Protein AF-A0A3G6YKN7-F1 (afdb_monomer_lite)

Structure (mmCIF, N/CA/C/O backbone):
data_AF-A0A3G6YKN7-F1
#
_entry.id   AF-A0A3G6YKN7-F1
#
loop_
_atom_site.group_PDB
_atom_site.id
_atom_site.type_symbol
_atom_site.label_atom_id
_atom_site.label_alt_id
_atom_site.label_comp_id
_atom_site.label_asym_id
_atom_site.label_entity_id
_atom_site.label_seq_id
_atom_site.pdbx_PDB_ins_code
_atom_site.Cartn_x
_atom_site.Cartn_y
_atom_site.Cartn_z
_atom_site.occupancy
_atom_site.B_iso_or_equiv
_atom_site.auth_seq_id
_atom_site.auth_comp_id
_atom_site.auth_asym_id
_atom_site.auth_atom_id
_atom_site.pdbx_PDB_model_num
ATOM 1 N N . MET A 1 1 ? 57.214 62.523 -22.910 1.00 37.09 1 MET A N 1
ATOM 2 C CA . MET A 1 1 ? 57.135 61.164 -23.506 1.00 37.09 1 MET A CA 1
ATOM 3 C C . MET A 1 1 ? 56.814 60.197 -22.370 1.00 37.09 1 MET A C 1
ATOM 5 O O . MET A 1 1 ? 57.593 60.175 -21.440 1.00 37.09 1 MET A O 1
ATOM 9 N N . ASN A 1 2 ? 55.712 59.448 -22.272 1.00 35.56 2 ASN A N 1
ATOM 10 C CA . ASN A 1 2 ? 54.700 58.996 -23.230 1.00 35.56 2 ASN A CA 1
ATOM 11 C C . ASN A 1 2 ? 53.389 58.668 -22.431 1.00 35.56 2 ASN A C 1
ATOM 13 O O . ASN A 1 2 ? 53.466 57.927 -21.451 1.00 35.56 2 ASN A O 1
ATOM 17 N N . PRO A 1 3 ? 52.203 59.220 -22.763 1.00 41.94 3 PRO A N 1
ATOM 18 C CA . PRO A 1 3 ? 51.056 59.338 -21.838 1.00 41.94 3 PRO A CA 1
ATOM 19 C C . PRO A 1 3 ? 49.993 58.215 -21.930 1.00 41.94 3 PRO A C 1
ATOM 21 O O . PRO A 1 3 ? 48.817 58.490 -22.159 1.00 41.94 3 PRO A O 1
ATOM 24 N N . LYS A 1 4 ? 50.353 56.935 -21.751 1.00 42.47 4 LYS A N 1
ATOM 25 C CA . LYS A 1 4 ? 49.377 55.816 -21.869 1.00 42.47 4 LYS A CA 1
ATOM 26 C C . LYS A 1 4 ? 49.264 54.868 -20.665 1.00 42.47 4 LYS A C 1
ATOM 28 O O . LYS A 1 4 ? 48.670 53.803 -20.795 1.00 42.47 4 LYS A O 1
ATOM 33 N N . GLN A 1 5 ? 49.755 55.255 -19.484 1.00 46.91 5 GLN A N 1
ATOM 34 C CA . GLN A 1 5 ? 49.652 54.429 -18.265 1.00 46.91 5 GLN A CA 1
ATOM 35 C C . GLN A 1 5 ? 48.693 54.938 -17.171 1.00 46.91 5 GLN A C 1
ATOM 37 O O . GLN A 1 5 ? 48.590 54.303 -16.127 1.00 46.91 5 GLN A O 1
ATOM 42 N N . ILE A 1 6 ? 47.900 55.992 -17.402 1.00 45.88 6 ILE A N 1
ATOM 43 C CA . ILE A 1 6 ? 46.974 56.532 -16.381 1.00 45.88 6 ILE A CA 1
ATOM 44 C C . ILE A 1 6 ? 45.515 56.501 -16.863 1.00 45.88 6 ILE A C 1
ATOM 46 O O . ILE A 1 6 ? 44.827 57.512 -16.923 1.00 45.88 6 ILE A O 1
ATOM 50 N N . LYS A 1 7 ? 45.030 55.312 -17.234 1.00 40.91 7 LYS A N 1
ATOM 51 C CA . LYS A 1 7 ? 43.586 54.984 -17.245 1.00 40.91 7 LYS A CA 1
ATOM 52 C C . LYS A 1 7 ? 43.334 53.622 -16.594 1.00 40.91 7 LYS A C 1
ATOM 54 O O . LYS A 1 7 ? 42.481 52.845 -17.005 1.00 40.91 7 LYS A O 1
ATOM 59 N N . LYS A 1 8 ? 44.134 53.322 -15.570 1.00 46.69 8 LYS A N 1
ATOM 60 C CA . LYS A 1 8 ? 43.853 52.280 -14.589 1.00 46.69 8 LYS A CA 1
ATOM 61 C C . LYS A 1 8 ? 43.003 52.968 -13.520 1.00 46.69 8 LYS A C 1
ATOM 63 O O . LYS A 1 8 ? 43.452 53.965 -12.969 1.00 46.69 8 LYS A O 1
ATOM 68 N N . LEU A 1 9 ? 41.805 52.441 -13.267 1.00 44.44 9 LEU A N 1
ATOM 69 C CA . LEU A 1 9 ? 40.838 52.902 -12.260 1.00 44.44 9 LEU A CA 1
ATOM 70 C C . LEU A 1 9 ? 39.892 54.040 -12.695 1.00 44.44 9 LEU A C 1
ATOM 72 O O . LEU A 1 9 ? 40.067 55.180 -12.291 1.00 44.44 9 LEU A O 1
ATOM 76 N N . THR A 1 10 ? 38.854 53.728 -13.479 1.00 39.00 10 THR A N 1
ATOM 77 C CA . THR A 1 10 ? 37.429 53.990 -13.148 1.00 39.00 10 THR A CA 1
ATOM 78 C C . THR A 1 10 ? 36.525 53.732 -14.364 1.00 39.00 10 THR A C 1
ATOM 80 O O . THR A 1 10 ? 36.812 54.202 -15.456 1.00 39.00 10 THR A O 1
ATOM 83 N N . GLN A 1 11 ? 35.404 53.029 -14.122 1.00 40.41 11 GLN A N 1
ATOM 84 C CA . GLN A 1 11 ? 34.284 52.727 -15.043 1.00 40.41 11 GLN A CA 1
ATOM 85 C C . GLN A 1 11 ? 34.602 51.611 -16.073 1.00 40.41 11 GLN A C 1
ATOM 87 O O . GLN A 1 11 ? 35.503 51.745 -16.879 1.00 40.41 11 GLN A O 1
ATOM 92 N N . LEU A 1 12 ? 33.957 50.441 -16.118 1.00 35.97 12 LEU A N 1
ATOM 93 C CA . LEU A 1 12 ? 32.620 50.043 -15.690 1.00 35.97 12 LEU A CA 1
ATOM 94 C C . LEU A 1 12 ? 32.638 48.721 -14.898 1.00 35.97 12 LEU A C 1
ATOM 96 O O . LEU A 1 12 ? 33.062 47.671 -15.379 1.00 35.97 12 LEU A O 1
ATOM 100 N N . LYS A 1 13 ? 32.016 48.768 -13.718 1.00 45.84 13 LYS A N 1
ATOM 101 C CA . LYS A 1 13 ? 31.112 47.714 -13.246 1.00 45.84 13 LYS A CA 1
ATOM 102 C C . LYS A 1 13 ? 30.125 47.389 -14.375 1.00 45.84 13 LYS A C 1
ATOM 104 O O . LYS A 1 13 ? 29.328 48.261 -14.687 1.00 45.84 13 LYS A O 1
ATOM 109 N N . GLN A 1 14 ? 30.191 46.187 -14.952 1.00 45.97 14 GLN A N 1
ATOM 110 C CA . GLN A 1 14 ? 29.084 45.398 -15.536 1.00 45.97 14 GLN A CA 1
ATOM 111 C C . GLN A 1 14 ? 29.637 44.361 -16.531 1.00 45.97 14 GLN A C 1
ATOM 113 O O . GLN A 1 14 ? 29.901 44.672 -17.685 1.00 45.97 14 GLN A O 1
ATOM 118 N N . LYS A 1 15 ? 29.809 43.126 -16.051 1.00 38.38 15 LYS A N 1
ATOM 119 C CA . LYS A 1 15 ? 29.783 41.835 -16.778 1.00 38.38 15 LYS A CA 1
ATOM 120 C C . LYS A 1 15 ? 30.061 40.773 -15.707 1.00 38.38 15 LYS A C 1
ATOM 122 O O . LYS A 1 15 ? 31.201 40.450 -15.415 1.00 38.38 15 LYS A O 1
ATOM 127 N N . LYS A 1 16 ? 29.103 40.495 -14.817 1.00 35.69 16 LYS A N 1
ATOM 128 C CA . LYS A 1 16 ? 28.034 39.502 -15.010 1.00 35.69 16 LYS A CA 1
ATOM 129 C C . LYS A 1 16 ? 28.532 38.242 -15.732 1.00 35.69 16 LYS A C 1
ATOM 131 O O . LYS A 1 16 ? 28.752 38.251 -16.936 1.00 35.69 16 LYS A O 1
ATOM 136 N N . SER A 1 17 ? 28.586 37.187 -14.919 1.00 30.97 17 SER A N 1
ATOM 137 C CA . SER A 1 17 ? 28.131 35.821 -15.190 1.00 30.97 17 SER A CA 1
ATOM 138 C C . SER A 1 17 ? 28.925 34.924 -16.140 1.00 30.97 17 SER A C 1
ATOM 140 O O . SER A 1 17 ? 29.073 35.191 -17.325 1.00 30.97 17 SER A O 1
ATOM 142 N N . ALA A 1 18 ? 29.233 33.758 -15.566 1.00 36.53 18 ALA A N 1
ATOM 143 C CA . ALA A 1 18 ? 29.361 32.458 -16.204 1.00 36.53 18 ALA A CA 1
ATOM 144 C C . ALA A 1 18 ? 30.601 32.244 -17.081 1.00 36.53 18 ALA A C 1
ATOM 146 O O . ALA A 1 18 ? 30.575 32.374 -18.302 1.00 36.53 18 ALA A O 1
ATOM 147 N N . LYS A 1 19 ? 31.644 31.692 -16.445 1.00 35.56 19 LYS A N 1
ATOM 148 C CA . LYS A 1 19 ? 32.372 30.567 -17.046 1.00 35.56 19 LYS A CA 1
ATOM 149 C C . LYS A 1 19 ? 31.336 29.475 -17.335 1.00 35.56 19 LYS A C 1
ATOM 151 O O . LYS A 1 19 ? 31.038 28.652 -16.476 1.00 35.56 19 LYS A O 1
ATOM 156 N N . LYS A 1 20 ? 30.714 29.540 -18.514 1.00 35.53 20 LYS A N 1
ATOM 157 C CA . LYS A 1 20 ? 29.913 28.455 -19.070 1.00 35.53 20 LYS A CA 1
ATOM 158 C C . LYS A 1 20 ? 30.902 27.324 -19.316 1.00 35.53 20 LYS A C 1
ATOM 160 O O . LYS A 1 20 ? 31.776 27.442 -20.174 1.00 35.53 20 LYS A O 1
ATOM 165 N N . ALA A 1 21 ? 30.823 26.291 -18.481 1.00 38.09 21 ALA A N 1
ATOM 166 C CA . ALA A 1 21 ? 31.402 25.003 -18.798 1.00 38.09 21 ALA A CA 1
ATOM 167 C C . ALA A 1 21 ? 30.952 24.669 -20.220 1.00 38.09 21 ALA A C 1
ATOM 169 O O . ALA A 1 21 ? 29.763 24.735 -20.537 1.00 38.09 21 ALA A O 1
ATOM 170 N N . ASN A 1 22 ? 31.933 24.434 -21.078 1.00 38.94 22 ASN A N 1
ATOM 171 C CA . ASN A 1 22 ? 31.745 23.997 -22.442 1.00 38.94 22 ASN A CA 1
ATOM 172 C C . ASN A 1 22 ? 31.214 22.560 -22.369 1.00 38.94 22 ASN A C 1
ATOM 174 O O . ASN A 1 22 ? 31.978 21.607 -22.488 1.00 38.94 22 ASN A O 1
ATOM 178 N N . ASN A 1 23 ? 29.933 22.406 -22.031 1.00 39.66 23 ASN A N 1
ATOM 179 C CA . ASN A 1 23 ? 29.246 21.144 -22.194 1.00 39.66 23 ASN A CA 1
ATOM 180 C C . ASN A 1 23 ? 28.957 21.051 -23.685 1.00 39.66 23 ASN A C 1
ATOM 182 O O . ASN A 1 23 ? 28.089 21.763 -24.191 1.00 39.66 23 ASN A O 1
ATOM 186 N N . LYS A 1 24 ? 29.764 20.256 -24.393 1.00 40.94 24 LYS A N 1
ATOM 187 C CA . LYS A 1 24 ? 29.390 19.755 -25.709 1.00 40.94 24 LYS A CA 1
ATOM 188 C C . LYS A 1 24 ? 27.988 19.186 -25.546 1.00 40.94 24 LYS A C 1
ATOM 190 O O . LYS A 1 24 ? 27.801 18.210 -24.830 1.00 40.94 24 LYS A O 1
ATOM 195 N N . GLU A 1 25 ? 27.016 19.834 -26.169 1.00 43.09 25 GLU A N 1
ATOM 196 C CA . GLU A 1 25 ? 25.716 19.241 -26.431 1.00 43.09 25 GLU A CA 1
ATOM 197 C C . GLU A 1 25 ? 25.968 18.060 -27.367 1.00 43.09 25 GLU A C 1
ATOM 199 O O . GLU A 1 25 ? 25.889 18.167 -28.589 1.00 43.09 25 GLU A O 1
ATOM 204 N N . GLU A 1 26 ? 26.356 16.926 -26.792 1.00 40.81 26 GLU A N 1
ATOM 205 C CA . GLU A 1 26 ? 26.236 15.652 -27.463 1.00 40.81 26 GLU A CA 1
ATOM 206 C C . GLU A 1 26 ? 24.743 15.335 -27.512 1.00 40.81 26 GLU A C 1
ATOM 208 O O . GLU A 1 26 ? 24.174 14.653 -26.661 1.00 40.81 26 GLU A O 1
ATOM 213 N N . ASN A 1 27 ? 24.083 15.932 -28.501 1.00 41.44 27 ASN A N 1
ATOM 214 C CA . ASN A 1 27 ? 22.746 15.566 -28.920 1.00 41.44 27 ASN A CA 1
ATOM 215 C C . ASN A 1 27 ? 22.829 14.179 -29.574 1.00 41.44 27 ASN A C 1
ATOM 217 O O . ASN A 1 27 ? 22.851 14.046 -30.798 1.00 41.44 27 ASN A O 1
ATOM 221 N N . TRP A 1 28 ? 22.958 13.141 -28.745 1.00 38.78 28 TRP A N 1
ATOM 222 C CA . TRP A 1 28 ? 22.742 11.768 -29.168 1.00 38.78 28 TRP A CA 1
ATOM 223 C C . TRP A 1 28 ? 21.241 11.620 -29.391 1.00 38.78 28 TRP A C 1
ATOM 225 O O . TRP A 1 28 ? 20.460 11.517 -28.444 1.00 38.78 28 TRP A O 1
ATOM 235 N N . THR A 1 29 ? 20.830 11.643 -30.655 1.00 46.78 29 THR A N 1
ATOM 236 C CA . THR A 1 29 ? 19.510 11.165 -31.057 1.00 46.78 29 THR A CA 1
ATOM 237 C C . THR A 1 29 ? 19.406 9.714 -30.593 1.00 46.78 29 THR A C 1
ATOM 239 O O . THR A 1 29 ? 20.039 8.821 -31.149 1.00 46.78 29 THR A O 1
ATOM 242 N N . ARG A 1 30 ? 18.678 9.495 -29.495 1.00 54.16 30 ARG A N 1
ATOM 243 C CA . ARG A 1 30 ? 18.409 8.169 -28.941 1.00 54.16 30 ARG A CA 1
ATOM 244 C C . ARG A 1 30 ? 17.481 7.453 -29.915 1.00 54.16 30 ARG A C 1
ATOM 246 O O . ARG A 1 30 ? 16.347 7.878 -30.137 1.00 54.16 30 ARG A O 1
ATOM 253 N N . TYR A 1 31 ? 18.003 6.422 -30.568 1.00 48.72 31 TYR A N 1
ATOM 254 C CA . TYR A 1 31 ? 17.240 5.626 -31.516 1.00 48.72 31 TYR A CA 1
ATOM 255 C C . TYR A 1 31 ? 16.296 4.706 -30.742 1.00 48.72 31 TYR A C 1
ATOM 257 O O . TYR A 1 31 ? 16.740 3.901 -29.927 1.00 48.72 31 TYR A O 1
ATOM 265 N N . HIS A 1 32 ? 15.000 4.817 -31.018 1.00 51.91 32 HIS A N 1
ATOM 266 C CA . HIS A 1 32 ? 13.997 3.839 -30.613 1.00 51.91 32 HIS A CA 1
ATOM 267 C C . HIS A 1 32 ? 13.428 3.211 -31.876 1.00 51.91 32 HIS A C 1
ATOM 269 O O . HIS A 1 32 ? 12.824 3.913 -32.687 1.00 51.91 32 HIS A O 1
ATOM 275 N N . ASN A 1 33 ? 13.626 1.900 -32.046 1.00 54.16 33 ASN A N 1
ATOM 276 C CA . ASN A 1 33 ? 13.112 1.147 -33.192 1.00 54.16 33 ASN A CA 1
ATOM 277 C C . ASN A 1 33 ? 13.482 1.809 -34.543 1.00 54.16 33 ASN A C 1
ATOM 279 O O . ASN A 1 33 ? 12.611 2.150 -35.347 1.00 54.16 33 ASN A O 1
ATOM 283 N N . ASP A 1 34 ? 14.776 2.107 -34.718 1.00 54.94 34 ASP A N 1
ATOM 284 C CA . ASP A 1 34 ? 15.371 2.791 -35.881 1.00 54.94 34 ASP A CA 1
ATOM 285 C C . ASP A 1 34 ? 14.845 4.208 -36.185 1.00 54.94 34 ASP A C 1
ATOM 287 O O . ASP A 1 34 ? 15.098 4.759 -37.259 1.00 54.94 34 ASP A O 1
ATOM 291 N N . LYS A 1 35 ? 14.148 4.849 -35.237 1.00 52.50 35 LYS A N 1
ATOM 292 C CA . LYS A 1 35 ? 13.666 6.229 -35.376 1.00 52.50 35 LYS A CA 1
ATOM 293 C C . LYS A 1 35 ? 14.301 7.149 -34.329 1.00 52.50 35 LYS A C 1
ATOM 295 O O . LYS A 1 35 ? 14.354 6.781 -33.154 1.00 52.50 35 LYS A O 1
ATOM 300 N N . PRO A 1 36 ? 14.753 8.355 -34.716 1.00 49.59 36 PRO A N 1
ATOM 301 C CA . PRO A 1 36 ? 15.151 9.378 -33.759 1.00 49.59 36 PRO A CA 1
ATOM 302 C C . PRO A 1 36 ? 13.889 9.923 -33.078 1.00 49.59 36 PRO A C 1
ATOM 304 O O . PRO A 1 36 ? 13.040 10.527 -33.733 1.00 49.59 36 PRO A O 1
ATOM 307 N N . VAL A 1 37 ? 13.739 9.678 -31.777 1.00 55.28 37 VAL A N 1
ATOM 308 C CA . VAL A 1 37 ? 12.574 10.115 -30.990 1.00 55.28 37 VAL A CA 1
ATOM 309 C C . VAL A 1 37 ? 13.072 10.883 -29.763 1.00 55.28 37 VAL A C 1
ATOM 311 O O . VAL A 1 37 ? 14.067 10.496 -29.151 1.00 55.28 37 VAL A O 1
ATOM 314 N N . GLU A 1 38 ? 12.399 11.981 -29.399 1.00 56.69 38 GLU A N 1
ATOM 315 C CA . GLU A 1 38 ? 12.601 12.636 -28.097 1.00 56.69 38 GLU A CA 1
ATOM 316 C C . GLU A 1 38 ? 12.400 11.601 -26.983 1.00 56.69 38 GLU A C 1
ATOM 318 O O . GLU A 1 38 ? 11.419 10.865 -27.018 1.00 56.69 38 GLU A O 1
ATOM 323 N N . SER A 1 39 ? 13.341 11.487 -26.039 1.00 61.34 39 SER A N 1
ATOM 324 C CA . SER A 1 39 ? 13.523 10.260 -25.251 1.00 61.34 39 SER A CA 1
ATOM 325 C C . SER A 1 39 ? 12.197 9.697 -24.676 1.00 61.34 39 SER A C 1
ATOM 327 O O . SER A 1 39 ? 11.664 10.254 -23.707 1.00 61.34 39 SER A O 1
ATOM 329 N N . PRO A 1 40 ? 11.666 8.574 -25.191 1.00 72.94 40 PRO A N 1
ATOM 330 C CA . PRO A 1 40 ? 10.439 7.950 -24.700 1.00 72.94 40 PRO A CA 1
ATOM 331 C C . PRO A 1 40 ? 10.579 7.405 -23.272 1.00 72.94 40 PRO A C 1
ATOM 333 O O . PRO A 1 40 ? 9.574 7.039 -22.665 1.00 72.94 40 PRO A O 1
ATOM 336 N N . LEU A 1 41 ? 11.792 7.423 -22.700 1.00 79.81 41 LEU A N 1
ATOM 337 C CA . LEU A 1 41 ? 12.067 7.160 -21.288 1.00 79.81 41 LEU A CA 1
ATOM 338 C C . LEU A 1 41 ? 11.146 7.963 -20.359 1.00 79.81 41 LEU A C 1
ATOM 340 O O . LEU A 1 41 ? 10.546 7.387 -19.455 1.00 79.81 41 LEU A O 1
ATOM 344 N N . ALA A 1 42 ? 10.986 9.268 -20.595 1.00 81.88 42 ALA A N 1
ATOM 345 C CA . ALA A 1 42 ? 10.139 10.111 -19.751 1.00 81.88 42 ALA A CA 1
ATOM 346 C C . ALA A 1 42 ? 8.666 9.667 -19.798 1.00 81.88 42 ALA A C 1
ATOM 348 O O . ALA A 1 42 ? 8.034 9.502 -18.755 1.00 81.88 42 ALA A O 1
ATOM 349 N N . GLY A 1 43 ? 8.145 9.384 -20.997 1.00 84.06 43 GLY A N 1
ATOM 350 C CA . GLY A 1 43 ? 6.774 8.904 -21.181 1.00 84.06 43 GLY A CA 1
ATOM 351 C C . GLY A 1 43 ? 6.536 7.525 -20.562 1.00 84.06 43 GLY A C 1
ATOM 352 O O . GLY A 1 43 ? 5.485 7.284 -19.966 1.00 84.06 43 GLY A O 1
ATOM 353 N N . LEU A 1 44 ? 7.521 6.624 -20.634 1.00 86.44 44 LEU A N 1
ATOM 354 C CA . LEU A 1 44 ? 7.417 5.306 -20.009 1.00 86.44 44 LEU A CA 1
ATOM 355 C C . LEU A 1 44 ? 7.491 5.387 -18.478 1.00 86.44 44 LEU A C 1
ATOM 357 O O . LEU A 1 44 ? 6.747 4.686 -17.800 1.00 86.44 44 LEU A O 1
ATOM 361 N N . ILE A 1 45 ? 8.310 6.285 -17.921 1.00 87.94 45 ILE A N 1
ATOM 362 C CA . ILE A 1 45 ? 8.330 6.561 -16.475 1.00 87.94 45 ILE A CA 1
ATOM 363 C C . ILE A 1 45 ? 6.981 7.135 -16.012 1.00 87.94 45 ILE A C 1
ATOM 365 O O . ILE A 1 45 ? 6.490 6.780 -14.940 1.00 87.94 45 ILE A O 1
ATOM 369 N N . GLU A 1 46 ? 6.332 7.992 -16.803 1.00 87.88 46 GLU A N 1
ATOM 370 C CA . GLU A 1 46 ? 4.980 8.467 -16.482 1.00 87.88 46 GLU A CA 1
ATOM 371 C C . GLU A 1 46 ? 3.932 7.350 -16.517 1.00 87.88 46 GLU A C 1
ATOM 373 O O . GLU A 1 46 ? 3.056 7.309 -15.649 1.00 87.88 46 GLU A O 1
ATOM 378 N N . LYS A 1 47 ? 4.016 6.427 -17.485 1.00 88.25 47 LYS A N 1
ATOM 379 C CA . LYS A 1 47 ? 3.177 5.218 -17.504 1.00 88.25 47 LYS A CA 1
ATOM 380 C C . LYS A 1 47 ? 3.440 4.351 -16.272 1.00 88.25 47 LYS A C 1
ATOM 382 O O . LYS A 1 47 ? 2.486 3.943 -15.615 1.00 88.25 47 LYS A O 1
ATOM 387 N N . LEU A 1 48 ? 4.709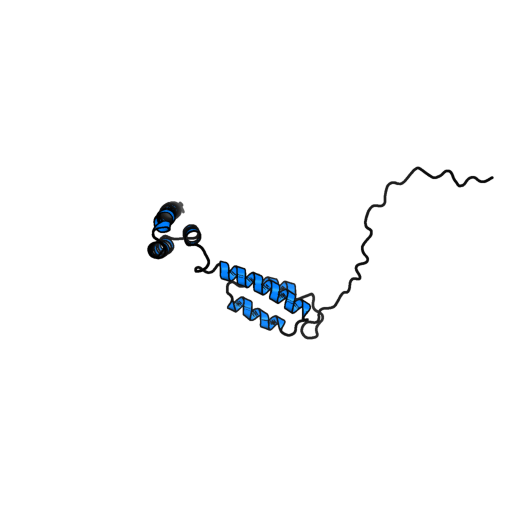 4.134 -15.923 1.00 90.81 48 LEU A N 1
ATOM 388 C CA . LEU A 1 48 ? 5.130 3.369 -14.751 1.00 90.81 48 LEU A CA 1
ATOM 389 C C . LEU A 1 48 ? 4.494 3.927 -13.473 1.00 90.81 48 LEU A C 1
ATOM 391 O O . LEU A 1 48 ? 3.859 3.176 -12.740 1.00 90.81 48 LEU A O 1
ATOM 395 N N . LYS A 1 49 ? 4.539 5.248 -13.264 1.00 88.25 49 LYS A N 1
ATOM 396 C CA . LYS A 1 49 ? 3.923 5.915 -12.099 1.00 88.25 49 LYS A CA 1
ATOM 397 C C . LYS A 1 49 ? 2.408 5.706 -11.977 1.00 88.25 49 LYS A C 1
ATOM 399 O O . LYS A 1 49 ? 1.867 5.849 -10.885 1.00 88.25 49 LYS A O 1
ATOM 404 N N . LYS A 1 50 ? 1.712 5.388 -13.073 1.00 89.44 50 LYS A N 1
ATOM 405 C CA . LYS A 1 50 ? 0.265 5.100 -13.074 1.00 89.44 50 LYS A CA 1
ATOM 406 C C . LYS A 1 50 ? -0.050 3.642 -12.726 1.00 89.44 50 LYS A C 1
ATOM 408 O O . LYS A 1 50 ? -1.205 3.329 -12.437 1.00 89.44 50 LYS A O 1
ATOM 413 N N . THR A 1 51 ? 0.941 2.750 -12.757 1.00 89.44 51 THR A N 1
ATOM 414 C CA . THR A 1 51 ? 0.749 1.335 -12.419 1.00 89.44 51 THR A CA 1
ATOM 415 C C . THR A 1 51 ? 0.592 1.155 -10.910 1.00 89.44 51 THR A C 1
ATOM 417 O O . THR A 1 51 ? 1.306 1.768 -10.119 1.00 89.44 51 THR A O 1
ATOM 420 N N . LYS A 1 52 ? -0.364 0.309 -10.511 1.00 85.75 52 LYS A N 1
ATOM 421 C CA . LYS A 1 52 ? -0.668 0.005 -9.100 1.00 85.75 52 LYS A CA 1
ATOM 422 C C . LYS A 1 52 ? -0.251 -1.406 -8.682 1.00 85.75 52 LYS A C 1
ATOM 424 O O . LYS A 1 52 ? -0.293 -1.722 -7.500 1.00 85.75 52 LYS A O 1
ATOM 429 N N . THR A 1 53 ? 0.104 -2.259 -9.641 1.00 86.31 53 THR A N 1
ATOM 430 C CA . THR A 1 53 ? 0.443 -3.668 -9.418 1.00 86.31 53 THR A CA 1
ATOM 431 C C . THR A 1 53 ? 1.816 -3.981 -9.995 1.00 86.31 53 THR A C 1
ATOM 433 O O . THR A 1 53 ? 2.227 -3.387 -10.996 1.00 86.31 53 THR A O 1
ATOM 436 N N . ALA A 1 54 ? 2.518 -4.925 -9.363 1.00 87.81 54 ALA A N 1
ATOM 437 C CA . ALA A 1 54 ? 3.839 -5.355 -9.807 1.00 87.81 54 ALA A CA 1
ATOM 438 C C . ALA A 1 54 ? 3.800 -5.918 -11.237 1.00 87.81 54 ALA A C 1
ATOM 440 O O . ALA A 1 54 ? 4.653 -5.573 -12.047 1.00 87.81 54 ALA A O 1
ATOM 441 N N . ASP A 1 55 ? 2.767 -6.691 -11.585 1.00 89.75 55 ASP A N 1
ATOM 442 C CA . ASP A 1 55 ? 2.617 -7.270 -12.927 1.00 89.75 55 ASP A CA 1
ATOM 443 C C . ASP A 1 55 ? 2.452 -6.206 -14.016 1.00 89.75 55 ASP A C 1
ATOM 445 O O . ASP A 1 55 ? 3.079 -6.284 -15.075 1.00 89.75 55 ASP A O 1
ATOM 449 N N . ALA A 1 56 ? 1.652 -5.167 -13.750 1.00 89.62 56 ALA A N 1
ATOM 450 C CA . ALA A 1 56 ? 1.468 -4.065 -14.690 1.00 89.62 56 ALA A CA 1
ATOM 451 C C . ALA A 1 56 ? 2.761 -3.256 -14.868 1.00 89.62 56 ALA A C 1
ATOM 453 O O . ALA A 1 56 ? 3.076 -2.845 -15.982 1.00 89.62 56 ALA A O 1
ATOM 454 N N . ALA A 1 57 ? 3.521 -3.052 -13.788 1.00 90.31 57 ALA A N 1
ATOM 455 C CA . ALA A 1 57 ? 4.823 -2.395 -13.844 1.00 90.31 57 ALA A CA 1
ATOM 456 C C . ALA A 1 57 ? 5.854 -3.237 -14.623 1.00 90.31 57 ALA A C 1
ATOM 458 O O . ALA A 1 57 ? 6.537 -2.712 -15.499 1.00 90.31 57 ALA A O 1
ATOM 459 N N . ASN A 1 58 ? 5.919 -4.547 -14.364 1.00 92.06 58 ASN A N 1
ATOM 460 C CA . ASN A 1 58 ? 6.835 -5.479 -15.031 1.00 92.06 58 ASN A CA 1
ATOM 461 C C . ASN A 1 58 ? 6.525 -5.659 -16.520 1.00 92.06 58 ASN A C 1
ATOM 463 O O . ASN A 1 58 ? 7.441 -5.833 -17.318 1.00 92.06 58 ASN A O 1
ATOM 467 N N . SER A 1 59 ? 5.257 -5.547 -16.920 1.00 91.88 59 SER A N 1
ATOM 468 C CA . SER A 1 59 ? 4.862 -5.612 -18.335 1.00 91.88 59 SER A CA 1
ATOM 469 C C . SER A 1 59 ? 5.518 -4.511 -19.183 1.00 91.88 59 SER A C 1
ATOM 471 O O . SER A 1 59 ? 5.740 -4.700 -20.376 1.00 91.88 59 SER A O 1
ATOM 473 N N . LEU A 1 60 ? 5.885 -3.374 -18.574 1.00 88.31 60 LEU A N 1
ATOM 474 C CA . LEU A 1 60 ? 6.562 -2.269 -19.261 1.00 88.31 60 LEU A CA 1
ATOM 475 C C . LEU A 1 60 ? 8.026 -2.580 -19.615 1.00 88.31 60 LEU A C 1
ATOM 477 O O . LEU A 1 60 ? 8.614 -1.855 -20.414 1.00 88.31 60 LEU A O 1
ATOM 481 N N . ILE A 1 61 ? 8.618 -3.649 -19.067 1.00 88.69 61 ILE A N 1
ATOM 482 C CA . ILE A 1 61 ? 9.975 -4.088 -19.433 1.00 88.69 61 ILE A CA 1
ATOM 483 C C . ILE A 1 61 ? 10.035 -4.456 -20.920 1.00 88.69 61 ILE A C 1
ATOM 485 O O . ILE A 1 61 ? 11.018 -4.119 -21.582 1.00 88.69 61 ILE A O 1
ATOM 489 N N . GLU A 1 62 ? 8.977 -5.062 -21.468 1.00 86.62 62 GLU A N 1
ATOM 490 C CA . GLU A 1 62 ? 8.908 -5.443 -22.886 1.00 86.62 62 GLU A CA 1
ATOM 491 C C . GLU A 1 62 ? 9.001 -4.224 -23.820 1.00 86.62 62 GLU A C 1
ATOM 493 O O . GLU A 1 62 ? 9.635 -4.308 -24.870 1.00 86.62 62 GLU A O 1
ATOM 498 N N . GLU A 1 63 ? 8.478 -3.056 -23.413 1.00 81.88 63 GLU A N 1
ATOM 499 C CA . GLU A 1 63 ? 8.615 -1.799 -24.176 1.00 81.88 63 GLU A CA 1
ATOM 500 C C . GLU A 1 63 ? 10.078 -1.304 -24.240 1.00 81.88 63 GLU A C 1
ATOM 502 O O . GLU A 1 63 ? 10.408 -0.466 -25.082 1.00 81.88 63 GLU A O 1
ATOM 507 N N . THR A 1 64 ? 10.960 -1.823 -23.373 1.00 82.06 64 THR A N 1
ATOM 508 C CA . THR A 1 64 ? 12.378 -1.426 -23.264 1.00 82.06 64 THR A CA 1
ATOM 509 C C . THR A 1 64 ? 13.371 -2.432 -23.836 1.00 82.06 64 THR A C 1
ATOM 511 O O . THR A 1 64 ? 14.581 -2.234 -23.713 1.00 82.06 64 THR A O 1
ATOM 514 N N . LYS A 1 65 ? 12.895 -3.512 -24.466 1.00 81.62 65 LYS A N 1
ATOM 515 C CA . LYS A 1 65 ? 13.751 -4.600 -24.961 1.00 81.62 65 LYS A CA 1
ATOM 516 C C . LYS A 1 65 ? 14.757 -4.149 -26.026 1.00 81.62 65 LYS A C 1
ATOM 518 O O . LYS A 1 65 ? 15.899 -4.596 -26.001 1.00 81.62 65 LYS A O 1
ATOM 523 N N . ASP A 1 66 ? 14.342 -3.230 -26.895 1.00 77.44 66 ASP A N 1
ATOM 524 C CA . ASP A 1 66 ? 15.148 -2.718 -28.013 1.00 77.44 66 ASP A CA 1
ATOM 525 C C . ASP A 1 66 ? 15.831 -1.373 -27.696 1.00 77.44 66 ASP A C 1
ATOM 527 O O . ASP A 1 66 ? 16.280 -0.661 -28.594 1.00 77.44 66 ASP A O 1
ATOM 531 N N . TRP A 1 67 ? 15.862 -0.963 -26.423 1.00 79.56 67 TRP A N 1
ATOM 532 C CA . TRP A 1 67 ? 16.455 0.313 -26.018 1.00 79.56 67 TRP A CA 1
ATOM 533 C C . TRP A 1 67 ? 17.978 0.233 -25.911 1.00 79.56 67 TRP A C 1
ATOM 535 O O . TRP A 1 67 ? 18.561 -0.824 -25.671 1.00 79.56 67 TRP A O 1
ATOM 545 N N . ALA A 1 68 ? 18.630 1.394 -26.003 1.00 77.56 68 ALA A N 1
ATOM 546 C CA . ALA A 1 68 ? 20.039 1.518 -25.658 1.00 77.56 68 ALA A CA 1
ATOM 547 C C . ALA A 1 68 ? 20.278 1.118 -24.190 1.00 77.56 68 ALA A C 1
ATOM 549 O O . ALA A 1 68 ? 19.498 1.465 -23.298 1.00 77.56 68 ALA A O 1
ATOM 550 N N . SER A 1 69 ? 21.400 0.444 -23.920 1.00 79.25 69 SER A N 1
ATOM 551 C CA . SER A 1 69 ? 21.711 -0.121 -22.599 1.00 79.25 69 SER A CA 1
ATOM 552 C C . SER A 1 69 ? 21.693 0.902 -21.456 1.00 79.25 69 SER A C 1
ATOM 554 O O . SER A 1 69 ? 21.439 0.538 -20.312 1.00 79.25 69 SER A O 1
ATOM 556 N N . GLU A 1 70 ? 21.981 2.175 -21.731 1.00 78.81 70 GLU A N 1
ATOM 557 C CA . GLU A 1 70 ? 21.945 3.249 -20.730 1.00 78.81 70 GLU A CA 1
ATOM 558 C C . GLU A 1 70 ? 20.510 3.642 -20.336 1.00 78.81 70 GLU A C 1
ATOM 560 O O . GLU A 1 70 ? 20.204 3.785 -19.147 1.00 78.81 70 GLU A O 1
ATOM 565 N N . ASP A 1 71 ? 19.606 3.739 -21.311 1.00 77.69 71 ASP A N 1
ATOM 566 C CA . ASP A 1 71 ? 18.201 4.090 -21.079 1.00 77.69 71 ASP A CA 1
ATOM 567 C C . ASP A 1 71 ? 17.433 2.926 -20.474 1.00 77.69 71 ASP A C 1
ATOM 569 O O . ASP A 1 71 ? 16.634 3.123 -19.559 1.00 77.69 71 ASP A O 1
ATOM 573 N N . GLN A 1 72 ? 17.731 1.704 -20.919 1.00 84.44 72 GLN A N 1
ATOM 574 C CA . GLN A 1 72 ? 17.176 0.495 -20.324 1.00 84.44 72 GLN A CA 1
ATOM 575 C C . GLN A 1 72 ? 17.570 0.390 -18.846 1.00 84.44 72 GLN A C 1
ATOM 577 O O . GLN A 1 72 ? 16.713 0.186 -17.991 1.00 84.44 72 GLN A O 1
ATOM 582 N N . LYS A 1 73 ? 18.851 0.602 -18.506 1.00 85.69 73 LYS A N 1
ATOM 583 C CA . LYS A 1 73 ? 19.306 0.625 -17.104 1.00 85.69 73 LYS A CA 1
ATOM 584 C C . LYS A 1 73 ? 18.628 1.726 -16.292 1.00 85.69 73 LYS A C 1
ATOM 586 O O . LYS A 1 73 ? 18.250 1.489 -15.142 1.00 85.69 73 LYS A O 1
ATOM 591 N N . SER A 1 74 ? 18.466 2.911 -16.876 1.00 86.69 74 SER A N 1
ATOM 592 C CA . SER A 1 74 ? 17.789 4.035 -16.223 1.00 86.69 74 SER A CA 1
ATOM 593 C C . SER A 1 74 ? 16.323 3.712 -15.930 1.00 86.69 74 SER A C 1
ATOM 595 O O . SER A 1 74 ? 15.865 3.912 -14.805 1.00 86.69 74 SER A O 1
ATOM 597 N N . PHE A 1 75 ? 15.610 3.127 -16.896 1.00 89.00 75 PHE A N 1
ATOM 598 C CA . PHE A 1 75 ? 14.239 2.668 -16.704 1.00 89.00 75 PHE A CA 1
ATOM 599 C C . PHE A 1 75 ? 14.142 1.562 -15.651 1.00 89.00 75 PHE A C 1
ATOM 601 O O . PHE A 1 75 ? 13.345 1.684 -14.729 1.00 89.00 75 PHE A O 1
ATOM 608 N N . LEU A 1 76 ? 14.983 0.525 -15.731 1.00 91.44 76 LEU A N 1
ATOM 609 C CA . LEU A 1 76 ? 14.993 -0.581 -14.764 1.00 91.44 76 LEU A CA 1
ATOM 610 C C . LEU A 1 76 ? 15.262 -0.097 -13.333 1.00 91.44 76 LEU A C 1
ATOM 612 O O . LEU A 1 76 ? 14.676 -0.607 -12.381 1.00 91.44 76 LEU A O 1
ATOM 616 N N . THR A 1 77 ? 16.114 0.916 -13.171 1.00 92.81 77 THR A N 1
ATOM 617 C CA . THR A 1 77 ? 16.357 1.543 -11.865 1.00 92.81 77 THR A CA 1
ATOM 618 C C . THR A 1 77 ? 15.087 2.189 -11.316 1.00 92.81 77 THR A C 1
ATOM 620 O O . THR A 1 77 ? 14.776 2.034 -10.136 1.00 92.81 77 THR A O 1
ATOM 623 N N . GLU A 1 78 ? 14.339 2.901 -12.157 1.00 92.44 78 GLU A N 1
ATOM 624 C CA . GLU A 1 78 ? 13.088 3.544 -11.753 1.00 92.44 78 GLU A CA 1
ATOM 625 C C . GLU A 1 78 ? 11.962 2.524 -11.522 1.00 92.44 78 GLU A C 1
ATOM 627 O O . GLU A 1 78 ? 11.231 2.630 -10.538 1.00 92.44 78 GLU A O 1
ATOM 632 N N . LEU A 1 79 ? 11.885 1.481 -12.354 1.00 93.56 79 LEU A N 1
ATOM 633 C CA . LEU A 1 79 ? 10.995 0.335 -12.176 1.00 93.56 79 LEU A CA 1
ATOM 634 C C . LEU A 1 79 ? 11.217 -0.330 -10.818 1.00 93.56 79 LEU A C 1
ATOM 636 O O . LEU A 1 79 ? 10.263 -0.502 -10.067 1.00 93.56 79 LEU A O 1
ATOM 640 N N . ASN A 1 80 ? 12.465 -0.639 -10.464 1.00 93.56 80 ASN A N 1
ATOM 641 C CA . ASN A 1 80 ? 12.786 -1.257 -9.178 1.00 93.56 80 ASN A CA 1
ATOM 642 C C . ASN A 1 80 ? 12.338 -0.390 -7.994 1.00 93.56 80 ASN A C 1
ATOM 644 O O . ASN A 1 80 ? 11.760 -0.910 -7.042 1.00 93.56 80 ASN A O 1
ATOM 648 N N . LYS A 1 81 ? 12.539 0.935 -8.052 1.00 92.81 81 LYS A N 1
ATOM 649 C CA . LYS A 1 81 ? 12.023 1.845 -7.013 1.00 92.81 81 LYS A CA 1
ATOM 650 C C . LYS A 1 81 ? 10.499 1.791 -6.927 1.00 92.81 81 LYS A C 1
AT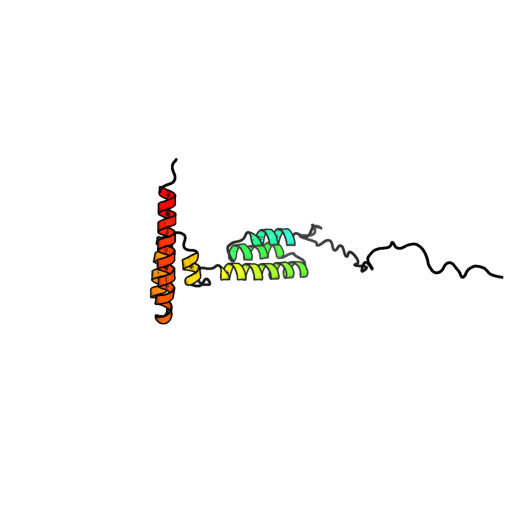OM 652 O O . LYS A 1 81 ? 9.955 1.728 -5.828 1.00 92.81 81 LYS A O 1
ATOM 657 N N . HIS A 1 82 ? 9.815 1.805 -8.071 1.00 91.88 82 HIS A N 1
ATOM 658 C CA . HIS A 1 82 ? 8.354 1.745 -8.124 1.00 91.88 82 HIS A CA 1
ATOM 659 C C . HIS A 1 82 ? 7.814 0.425 -7.562 1.00 91.88 82 HIS A C 1
ATOM 661 O O . HIS A 1 82 ? 6.871 0.430 -6.775 1.00 91.88 82 HIS A O 1
ATOM 667 N N . LEU A 1 83 ? 8.461 -0.698 -7.876 1.00 91.50 83 LEU A N 1
ATOM 668 C CA . LEU A 1 83 ? 8.122 -2.012 -7.326 1.00 91.50 83 LEU A CA 1
ATOM 669 C C . LEU A 1 83 ? 8.298 -2.069 -5.805 1.00 91.50 83 LEU A C 1
ATOM 671 O O . LEU A 1 83 ? 7.435 -2.614 -5.123 1.00 91.50 83 LEU A O 1
ATOM 675 N N . VAL A 1 84 ? 9.360 -1.468 -5.256 1.00 88.50 84 VAL A N 1
ATOM 676 C CA . VAL A 1 84 ? 9.555 -1.361 -3.797 1.00 88.50 84 VAL A CA 1
ATOM 677 C C . VAL A 1 84 ? 8.427 -0.558 -3.146 1.00 88.50 84 VAL A C 1
ATOM 679 O O . VAL A 1 84 ? 7.925 -0.948 -2.092 1.00 88.50 84 VAL A O 1
ATOM 682 N N . ILE A 1 85 ? 7.983 0.532 -3.780 1.00 87.19 85 ILE A N 1
ATOM 683 C CA . ILE A 1 85 ? 6.851 1.331 -3.291 1.00 87.19 85 ILE A CA 1
ATOM 684 C C . ILE A 1 85 ? 5.558 0.507 -3.313 1.00 87.19 85 ILE A C 1
ATOM 686 O O . ILE A 1 85 ? 4.847 0.481 -2.311 1.00 87.19 85 ILE A O 1
ATOM 690 N N . ILE A 1 86 ? 5.269 -0.193 -4.416 1.00 86.62 86 ILE A N 1
ATOM 691 C CA . ILE A 1 86 ? 4.092 -1.070 -4.531 1.00 86.62 86 ILE A CA 1
ATOM 692 C C . ILE A 1 86 ? 4.131 -2.163 -3.455 1.00 86.62 86 ILE A C 1
ATOM 694 O O . ILE A 1 86 ? 3.132 -2.393 -2.774 1.00 86.62 86 ILE A O 1
ATOM 698 N N . ALA A 1 87 ? 5.282 -2.810 -3.259 1.00 81.44 87 ALA A N 1
ATOM 699 C CA . ALA A 1 87 ? 5.449 -3.844 -2.244 1.00 81.44 87 ALA A CA 1
ATOM 700 C C . ALA A 1 87 ? 5.198 -3.290 -0.832 1.00 81.44 87 ALA A C 1
ATOM 702 O O . ALA A 1 87 ? 4.426 -3.878 -0.078 1.00 81.44 87 ALA A O 1
ATOM 703 N N . GLY A 1 88 ? 5.743 -2.115 -0.503 1.00 74.75 88 GLY A N 1
ATOM 704 C CA . GLY A 1 88 ? 5.499 -1.440 0.777 1.00 74.75 88 GLY A CA 1
ATOM 705 C C . GLY A 1 88 ? 4.049 -0.983 0.995 1.00 74.75 88 GLY A C 1
ATOM 706 O O . GLY A 1 88 ? 3.647 -0.733 2.127 1.00 74.75 88 GLY A O 1
ATOM 707 N N . GLN A 1 89 ? 3.249 -0.884 -0.070 1.00 72.06 89 GLN A N 1
ATOM 708 C CA . GLN A 1 89 ? 1.816 -0.577 -0.004 1.00 72.06 89 GLN A CA 1
ATOM 709 C C . GLN A 1 89 ? 0.928 -1.826 0.104 1.00 72.06 89 GLN A C 1
ATOM 711 O O . GLN A 1 89 ? -0.282 -1.693 0.300 1.00 72.06 89 GLN A O 1
ATOM 716 N N . SER A 1 90 ? 1.489 -3.031 -0.020 1.00 69.88 90 SER A N 1
ATOM 717 C CA . SER A 1 90 ? 0.727 -4.263 0.190 1.00 69.88 90 SER A CA 1
ATOM 718 C C . SER A 1 90 ? 0.277 -4.381 1.649 1.00 69.88 90 SER A C 1
ATOM 720 O O . SER A 1 90 ? 0.990 -3.983 2.570 1.00 69.88 90 SER A O 1
ATOM 722 N N . LYS A 1 91 ? -0.917 -4.949 1.871 1.00 64.69 91 LYS A N 1
ATOM 723 C CA . LYS A 1 91 ? -1.501 -5.117 3.216 1.00 64.69 91 LYS A CA 1
ATOM 724 C C . LYS A 1 91 ? -0.576 -5.877 4.174 1.00 64.69 91 LYS A C 1
ATOM 726 O O . LYS A 1 91 ? -0.622 -5.621 5.369 1.00 64.69 91 LYS A O 1
ATOM 731 N N . GLU A 1 92 ? 0.259 -6.761 3.635 1.00 66.44 92 GLU A N 1
ATOM 732 C CA . GLU A 1 92 ? 1.219 -7.580 4.381 1.00 66.44 92 GLU A CA 1
ATOM 733 C C . GLU A 1 92 ? 2.446 -6.788 4.857 1.00 66.44 92 GLU A C 1
ATOM 735 O O . GLU A 1 92 ? 3.037 -7.129 5.875 1.00 66.44 92 GLU A O 1
ATOM 740 N N . ASN A 1 93 ? 2.820 -5.711 4.157 1.00 71.19 93 ASN A N 1
ATOM 741 C CA . ASN A 1 93 ? 3.969 -4.874 4.523 1.00 71.19 93 ASN A CA 1
ATOM 742 C C . ASN A 1 93 ? 3.582 -3.632 5.345 1.00 71.19 93 ASN A C 1
ATOM 744 O O . ASN A 1 93 ? 4.453 -2.969 5.910 1.00 71.19 93 ASN A O 1
ATOM 748 N N . ILE A 1 94 ? 2.291 -3.295 5.424 1.00 82.69 94 ILE A N 1
ATOM 749 C CA . ILE A 1 94 ? 1.800 -2.177 6.236 1.00 82.69 94 ILE A CA 1
ATOM 750 C C . ILE A 1 94 ? 1.580 -2.657 7.676 1.00 82.69 94 ILE A C 1
ATOM 752 O O . ILE A 1 94 ? 0.900 -3.654 7.910 1.00 82.69 94 ILE A O 1
ATOM 756 N N . SER A 1 95 ? 2.099 -1.913 8.660 1.00 89.44 95 SER A N 1
ATOM 757 C CA . SER A 1 95 ? 1.887 -2.234 10.076 1.00 89.44 95 SER A CA 1
ATOM 758 C C . SER A 1 95 ? 0.400 -2.223 10.448 1.00 89.44 95 SER A C 1
ATOM 760 O O . SER A 1 95 ? -0.373 -1.407 9.945 1.00 89.44 95 SER A O 1
ATOM 762 N N . ILE A 1 96 ? 0.002 -3.074 11.398 1.00 90.75 96 ILE A N 1
ATOM 763 C CA . ILE A 1 96 ? -1.385 -3.144 11.893 1.00 90.75 96 ILE A CA 1
ATOM 764 C C . ILE A 1 96 ? -1.885 -1.761 12.342 1.00 90.75 96 ILE A C 1
ATOM 766 O O . ILE A 1 96 ? -2.972 -1.338 11.966 1.00 90.75 96 ILE A O 1
ATOM 770 N N . SER A 1 97 ? -1.052 -0.995 13.048 1.00 91.75 97 SER A N 1
ATOM 771 C CA . SER A 1 97 ? -1.370 0.373 13.479 1.00 91.75 97 SER A CA 1
ATOM 772 C C . SER A 1 97 ? -1.679 1.337 12.326 1.00 91.75 97 SER A C 1
ATOM 774 O O . SER A 1 97 ? -2.551 2.196 12.452 1.00 91.75 97 SER A O 1
ATOM 776 N N . GLU A 1 98 ? -0.983 1.214 11.197 1.00 91.12 98 GLU A N 1
ATOM 777 C CA . GLU A 1 98 ? -1.224 2.032 10.007 1.00 91.12 98 GLU A CA 1
ATOM 778 C C . GLU A 1 98 ? -2.454 1.533 9.237 1.00 91.12 98 GLU A C 1
ATOM 780 O O . GLU A 1 98 ? -3.221 2.341 8.710 1.00 91.12 98 GLU A O 1
ATOM 785 N N . ARG A 1 99 ? -2.708 0.217 9.241 1.00 91.50 99 ARG A N 1
ATOM 786 C CA . ARG A 1 99 ? -3.949 -0.367 8.712 1.00 91.50 99 ARG A CA 1
ATOM 787 C C . ARG A 1 99 ? -5.174 0.149 9.472 1.00 91.50 99 ARG A C 1
ATOM 789 O O . ARG A 1 99 ? -6.138 0.537 8.821 1.00 91.50 99 ARG A O 1
ATOM 796 N N . VAL A 1 100 ? -5.109 0.247 10.806 1.00 93.81 100 VAL A N 1
ATOM 797 C CA . VAL A 1 100 ? -6.179 0.836 11.637 1.00 93.81 100 VAL A CA 1
ATOM 798 C C . VAL A 1 100 ? -6.467 2.278 11.216 1.00 93.81 100 VAL A C 1
ATOM 800 O O . VAL A 1 100 ? -7.614 2.627 10.966 1.00 93.81 100 VAL A O 1
ATOM 803 N N . LYS A 1 101 ? -5.437 3.119 11.062 1.00 91.69 101 LYS A N 1
ATOM 804 C CA . LYS A 1 101 ? -5.619 4.529 10.662 1.00 91.69 101 LYS A CA 1
ATOM 805 C C . LYS A 1 101 ? -6.245 4.694 9.278 1.00 91.69 101 LYS A C 1
ATOM 807 O O . LYS A 1 101 ? -6.960 5.661 9.047 1.00 91.69 101 LYS A O 1
ATOM 812 N N . ARG A 1 102 ? -5.954 3.775 8.353 1.00 91.06 102 ARG A N 1
ATOM 813 C CA . ARG A 1 102 ? -6.473 3.800 6.976 1.00 91.06 102 ARG A CA 1
ATOM 814 C C . ARG A 1 102 ? -7.855 3.166 6.831 1.00 91.06 102 ARG A C 1
ATOM 816 O O . ARG A 1 102 ? -8.406 3.220 5.735 1.00 91.06 102 ARG A O 1
ATOM 823 N N . ALA A 1 103 ? -8.403 2.560 7.884 1.00 91.50 103 ALA A N 1
ATOM 824 C CA . ALA A 1 103 ? -9.728 1.959 7.835 1.00 91.50 103 ALA A CA 1
ATOM 825 C C . ALA A 1 103 ? -10.793 3.033 7.554 1.00 91.50 103 ALA A C 1
ATOM 827 O O . ALA A 1 103 ? -10.892 4.042 8.262 1.00 91.50 103 ALA A O 1
ATOM 828 N N . THR A 1 104 ? -11.571 2.811 6.497 1.00 90.06 104 THR A N 1
ATOM 829 C CA . THR A 1 104 ? -12.635 3.709 6.022 1.00 90.06 104 THR A CA 1
ATOM 830 C C . THR A 1 104 ? -14.012 3.348 6.558 1.00 90.06 104 THR A C 1
ATOM 832 O O . THR A 1 104 ? -14.932 4.149 6.465 1.00 90.06 104 THR A O 1
ATOM 835 N N . ASP A 1 105 ? -14.169 2.142 7.088 1.00 91.12 105 ASP A N 1
ATOM 836 C CA . ASP A 1 105 ? -15.450 1.585 7.495 1.00 91.12 105 ASP A CA 1
ATOM 837 C C . ASP A 1 105 ? -15.264 0.600 8.654 1.00 91.12 105 ASP A C 1
ATOM 839 O O . ASP A 1 105 ? -14.165 0.088 8.897 1.00 91.12 105 ASP A O 1
ATOM 843 N N . LEU A 1 106 ? -16.357 0.358 9.379 1.00 91.19 106 LEU A N 1
ATOM 844 C CA . LEU A 1 106 ? -16.363 -0.510 10.555 1.00 91.19 106 LEU A CA 1
ATOM 845 C C . LEU A 1 106 ? -16.047 -1.966 10.201 1.00 91.19 106 LEU A C 1
ATOM 847 O O . LEU A 1 106 ? -15.357 -2.629 10.963 1.00 91.19 106 LEU A O 1
ATOM 851 N N . THR A 1 107 ? -16.462 -2.443 9.026 1.00 92.56 107 THR A N 1
ATOM 852 C CA . THR A 1 107 ? -16.197 -3.820 8.586 1.00 92.56 107 THR A CA 1
ATOM 853 C C . THR A 1 107 ? -14.704 -4.063 8.361 1.00 92.56 107 THR A C 1
ATOM 855 O O . THR A 1 107 ? -14.165 -5.087 8.779 1.00 92.56 107 THR A O 1
ATOM 858 N N . THR A 1 108 ? -14.003 -3.108 7.747 1.00 91.56 108 THR A N 1
ATOM 859 C CA . THR A 1 108 ? -12.544 -3.144 7.595 1.00 91.56 108 THR A CA 1
ATOM 860 C C . THR A 1 108 ? -11.849 -3.111 8.955 1.00 91.56 108 THR A C 1
ATOM 862 O O . THR A 1 108 ? -10.827 -3.771 9.138 1.00 91.56 108 THR A O 1
ATOM 865 N N . LEU A 1 109 ? -12.394 -2.356 9.910 1.00 93.81 109 LEU A N 1
ATOM 866 C CA . LEU A 1 109 ? -11.847 -2.257 11.256 1.00 93.81 109 LEU A CA 1
ATOM 867 C C . LEU A 1 109 ? -12.033 -3.559 12.059 1.00 93.81 109 LEU A C 1
ATOM 869 O O . LEU A 1 109 ? -11.084 -3.994 12.705 1.00 93.81 109 LEU A O 1
ATOM 873 N N . ASP A 1 110 ? -13.188 -4.222 11.936 1.00 93.62 110 ASP A N 1
ATOM 874 C CA . ASP A 1 110 ? -13.460 -5.536 12.541 1.00 93.62 110 ASP A CA 1
ATOM 875 C C . ASP A 1 110 ? -12.492 -6.611 12.014 1.00 93.62 110 ASP A C 1
ATOM 877 O O . ASP A 1 110 ? -11.972 -7.424 12.774 1.00 93.62 110 ASP A O 1
ATOM 881 N N . ALA A 1 111 ? -12.180 -6.596 10.713 1.00 93.75 111 ALA A N 1
ATOM 882 C CA . ALA A 1 111 ? -11.189 -7.513 10.148 1.00 93.75 111 ALA A CA 1
ATOM 883 C C . ALA A 1 111 ? -9.782 -7.295 10.741 1.00 93.75 111 ALA A C 1
ATOM 885 O O . ALA A 1 111 ? -9.034 -8.249 10.926 1.00 93.75 111 ALA A O 1
ATOM 886 N N . ILE A 1 112 ? -9.417 -6.048 11.061 1.00 93.62 112 ILE A N 1
ATOM 887 C CA . ILE A 1 112 ? -8.131 -5.735 11.700 1.00 93.62 112 ILE A CA 1
ATOM 888 C C . ILE A 1 112 ? -8.124 -6.166 13.176 1.00 93.62 112 ILE A C 1
ATOM 890 O O . ILE A 1 112 ? -7.081 -6.565 13.683 1.00 93.62 112 ILE A O 1
ATOM 894 N N . GLU A 1 113 ? -9.266 -6.116 13.862 1.00 94.62 113 GLU A N 1
ATOM 895 C CA . GLU A 1 113 ? -9.423 -6.593 15.244 1.00 94.62 113 GLU A CA 1
ATOM 896 C C . GLU A 1 113 ? -9.154 -8.104 15.370 1.00 94.62 113 GLU A C 1
ATOM 898 O O . GLU A 1 113 ? -8.511 -8.551 16.325 1.00 94.62 113 GLU A O 1
ATOM 903 N N . ILE A 1 114 ? -9.547 -8.881 14.355 1.00 94.75 114 ILE A N 1
ATOM 904 C CA . ILE A 1 114 ? -9.194 -10.304 14.247 1.00 94.75 114 ILE A CA 1
ATOM 905 C C . ILE A 1 114 ? -7.671 -10.465 14.125 1.00 94.75 114 ILE A C 1
ATOM 907 O O . ILE A 1 114 ? -7.073 -11.183 14.922 1.00 94.75 114 ILE A O 1
ATOM 911 N N . ASP A 1 115 ? -7.027 -9.733 13.209 1.00 91.62 115 ASP A N 1
ATOM 912 C CA . ASP A 1 115 ? -5.567 -9.796 13.024 1.00 91.62 115 ASP A CA 1
ATOM 913 C C . ASP A 1 115 ? -4.787 -9.380 14.287 1.00 91.62 115 ASP A C 1
ATOM 915 O O . ASP A 1 115 ? -3.709 -9.906 14.563 1.00 91.62 115 ASP A O 1
ATOM 919 N N . ILE A 1 116 ? -5.309 -8.424 15.067 1.00 93.50 116 ILE A N 1
ATOM 920 C CA . ILE A 1 116 ? -4.717 -8.024 16.355 1.00 93.50 116 ILE A CA 1
ATOM 921 C C . ILE A 1 116 ? -4.802 -9.172 17.357 1.00 93.50 116 ILE A C 1
ATOM 923 O O . ILE A 1 116 ? -3.838 -9.411 18.079 1.00 93.50 116 ILE A O 1
ATOM 927 N N . SER A 1 117 ? -5.919 -9.896 17.384 1.00 92.38 117 SER A N 1
ATOM 928 C CA . SER A 1 117 ? -6.124 -11.024 18.298 1.00 92.38 117 SER A CA 1
ATOM 929 C C . SER A 1 117 ? -5.152 -12.183 18.034 1.00 92.38 117 SER A C 1
ATOM 931 O O . SER A 1 117 ? -4.844 -12.949 18.945 1.00 92.38 117 SER A O 1
ATOM 933 N N . GLU A 1 118 ? -4.639 -12.295 16.807 1.00 92.06 118 GLU A N 1
ATOM 934 C CA . GLU A 1 118 ? -3.605 -13.263 16.418 1.00 92.06 118 GLU A CA 1
ATOM 935 C C . GLU A 1 118 ? -2.167 -12.757 16.663 1.00 92.06 118 GLU A C 1
ATOM 937 O O . GLU A 1 118 ? -1.210 -13.530 16.573 1.00 92.06 118 GLU A O 1
ATOM 942 N N . ALA A 1 119 ? -1.990 -11.467 16.972 1.00 89.00 119 ALA A N 1
ATOM 943 C CA 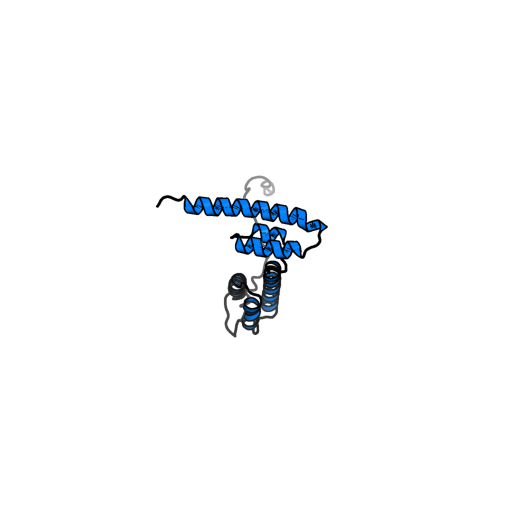. ALA A 1 119 ? -0.687 -10.865 17.244 1.00 89.00 119 ALA A CA 1
ATOM 944 C C . ALA A 1 119 ? -0.180 -11.176 18.670 1.00 89.00 119 ALA A C 1
ATOM 946 O O . ALA A 1 119 ? -0.894 -11.727 19.502 1.00 89.00 119 ALA A O 1
ATOM 947 N N . ASP A 1 120 ? 1.067 -10.803 18.978 1.00 93.06 120 ASP A N 1
ATOM 948 C CA . ASP A 1 120 ? 1.666 -11.006 20.309 1.00 93.06 120 ASP A CA 1
ATOM 949 C C . ASP A 1 120 ? 0.877 -10.263 21.407 1.00 93.06 120 ASP A C 1
ATOM 951 O O . ASP A 1 120 ? 0.614 -9.065 21.286 1.00 93.06 120 ASP A O 1
ATOM 955 N N . GLU A 1 121 ? 0.541 -10.957 22.499 1.00 93.00 121 GLU A N 1
ATOM 956 C CA . GLU A 1 121 ? -0.253 -10.441 23.629 1.00 93.00 121 GLU A CA 1
ATOM 957 C C . GLU A 1 121 ? 0.246 -9.086 24.159 1.00 93.00 121 GLU A C 1
ATOM 959 O O . GLU A 1 121 ? -0.551 -8.230 24.541 1.00 93.00 121 GLU A O 1
ATOM 964 N N . ARG A 1 122 ? 1.563 -8.836 24.129 1.00 93.75 122 ARG A N 1
ATOM 965 C CA . ARG A 1 122 ? 2.169 -7.586 24.624 1.00 93.75 122 ARG A CA 1
ATOM 966 C C . ARG A 1 122 ? 1.817 -6.364 23.783 1.00 93.75 122 ARG A C 1
ATOM 968 O O . ARG A 1 122 ? 1.931 -5.242 24.272 1.00 93.75 122 ARG A O 1
ATOM 975 N N . ILE A 1 123 ? 1.466 -6.566 22.514 1.00 91.31 123 ILE A N 1
ATOM 976 C CA . ILE A 1 123 ? 1.125 -5.489 21.579 1.00 91.31 123 ILE A CA 1
ATOM 977 C C . ILE A 1 123 ? -0.377 -5.410 21.292 1.00 91.31 123 ILE A C 1
ATOM 979 O O . ILE A 1 123 ? -0.805 -4.448 20.659 1.00 91.31 123 ILE A O 1
ATOM 983 N N . GLN A 1 124 ? -1.182 -6.368 21.764 1.00 94.19 124 GLN A N 1
ATOM 984 C CA . GLN A 1 124 ? -2.627 -6.375 21.524 1.00 94.19 124 GLN A CA 1
ATOM 985 C C . GLN A 1 124 ? -3.322 -5.179 22.175 1.00 94.19 124 GLN A C 1
ATOM 987 O O . GLN A 1 124 ? -4.023 -4.442 21.489 1.00 94.19 124 GLN A O 1
ATOM 992 N N . GLU A 1 125 ? -3.084 -4.938 23.468 1.00 94.81 125 GLU A N 1
ATOM 993 C CA . GLU A 1 125 ? -3.690 -3.826 24.216 1.00 94.81 125 GLU A CA 1
ATOM 994 C C . GLU A 1 125 ? -3.477 -2.456 23.535 1.00 94.81 125 GLU A C 1
ATOM 996 O O . GLU A 1 125 ? -4.471 -1.810 23.189 1.00 94.81 125 GLU A O 1
ATOM 1001 N N . PRO A 1 126 ? -2.238 -2.025 23.212 1.00 94.31 126 PRO A N 1
ATOM 1002 C CA . PRO A 1 126 ? -2.032 -0.741 22.543 1.00 94.31 126 PRO A CA 1
ATOM 1003 C C . PRO A 1 126 ? -2.611 -0.688 21.118 1.00 94.31 126 PRO A C 1
ATOM 1005 O O . PRO A 1 126 ? -2.973 0.390 20.645 1.00 94.31 126 PRO A O 1
ATOM 1008 N N . LEU A 1 127 ? -2.714 -1.815 20.404 1.00 95.00 127 LEU A N 1
ATOM 1009 C CA . LEU A 1 127 ? -3.3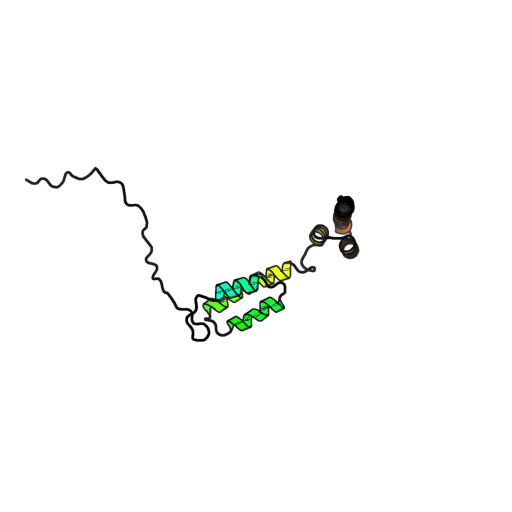61 -1.853 19.086 1.00 95.00 127 LEU A CA 1
ATOM 1010 C C . LEU A 1 127 ? -4.890 -1.754 19.197 1.00 95.00 127 LEU A C 1
ATOM 1012 O O . LEU A 1 127 ? -5.513 -1.052 18.398 1.00 95.00 127 LEU A O 1
ATOM 1016 N N . MET A 1 128 ? -5.487 -2.384 20.209 1.00 95.56 128 MET A N 1
ATOM 1017 C CA . MET A 1 128 ? -6.920 -2.296 20.488 1.00 95.56 128 MET A CA 1
ATOM 1018 C C . MET A 1 128 ? -7.347 -0.880 20.880 1.00 95.56 128 MET A C 1
ATOM 1020 O O . MET A 1 128 ? -8.402 -0.417 20.444 1.00 95.56 128 MET A O 1
ATOM 1024 N N . GLU A 1 129 ? -6.515 -0.134 21.609 1.00 95.69 129 GLU A N 1
ATOM 1025 C CA . GLU A 1 129 ? -6.771 1.289 21.877 1.00 95.69 129 GLU A CA 1
ATOM 1026 C C . GLU A 1 129 ? -6.885 2.116 20.584 1.00 95.69 129 GLU A C 1
ATOM 1028 O O . GLU A 1 129 ? -7.767 2.975 20.460 1.00 95.69 129 GLU A O 1
ATOM 1033 N N . LEU A 1 130 ? -6.034 1.836 19.588 1.00 96.00 130 LEU A N 1
ATOM 1034 C CA . LEU A 1 130 ? -6.106 2.486 18.276 1.00 96.00 130 LEU A CA 1
ATOM 1035 C C . LEU A 1 130 ? -7.396 2.118 17.535 1.00 96.00 130 LEU A C 1
ATOM 1037 O O . LEU A 1 130 ? -8.010 2.996 16.923 1.00 96.00 130 LEU A O 1
ATOM 1041 N N . VAL A 1 131 ? -7.818 0.852 17.606 1.00 95.25 131 VAL A N 1
ATOM 1042 C CA . VAL A 1 131 ? -9.077 0.376 17.011 1.00 95.25 131 VAL A CA 1
ATOM 1043 C C . VAL A 1 131 ? -10.270 1.093 17.630 1.00 95.25 131 VAL A C 1
ATOM 1045 O O . VAL A 1 131 ? -11.076 1.673 16.907 1.00 95.25 131 VAL A O 1
ATOM 1048 N N . ILE A 1 132 ? -10.354 1.142 18.961 1.00 94.94 132 ILE A N 1
ATOM 1049 C CA . ILE A 1 132 ? -11.443 1.822 19.677 1.00 94.94 132 ILE A CA 1
ATOM 1050 C C . ILE A 1 132 ? -11.508 3.300 19.286 1.00 94.94 132 ILE A C 1
ATOM 1052 O O . ILE A 1 132 ? -12.594 3.842 19.063 1.00 94.94 132 ILE A O 1
ATOM 1056 N N . LYS A 1 133 ? -10.351 3.962 19.181 1.00 95.38 133 LYS A N 1
ATOM 1057 C CA . LYS A 1 133 ? -10.289 5.357 18.747 1.00 95.38 133 LYS A CA 1
ATOM 1058 C C . LYS A 1 133 ? -10.824 5.525 17.323 1.00 95.38 133 LYS A C 1
ATOM 1060 O O . LYS A 1 133 ? -11.687 6.376 17.112 1.00 95.38 133 LYS A O 1
ATOM 1065 N N . ARG A 1 134 ? -10.365 4.707 16.368 1.00 95.25 134 ARG A N 1
ATOM 1066 C CA . ARG A 1 134 ? -10.821 4.801 14.973 1.00 95.25 134 ARG A CA 1
ATOM 1067 C C . ARG A 1 134 ? -12.305 4.463 14.830 1.00 95.25 134 ARG A C 1
ATOM 1069 O O . ARG A 1 134 ? -12.990 5.117 14.054 1.00 95.25 134 ARG A O 1
ATOM 1076 N N . ARG A 1 135 ? -12.818 3.503 15.608 1.00 95.00 135 ARG A N 1
ATOM 1077 C CA . ARG A 1 135 ? -14.243 3.139 15.632 1.00 95.00 135 ARG A CA 1
ATOM 1078 C C . ARG A 1 135 ? -15.113 4.353 15.964 1.00 95.00 135 ARG A C 1
ATOM 1080 O O . ARG A 1 135 ? -16.037 4.655 15.219 1.00 95.00 135 ARG A O 1
ATOM 1087 N N . LYS A 1 136 ? -14.751 5.108 17.008 1.00 93.38 136 LYS A N 1
ATOM 1088 C CA . LYS A 1 136 ? -15.455 6.344 17.393 1.00 93.38 136 LYS A CA 1
ATOM 1089 C C . LYS A 1 136 ? -15.390 7.423 16.313 1.00 93.38 136 LYS A C 1
ATOM 1091 O O . LYS A 1 136 ? -16.385 8.093 16.068 1.00 93.38 136 LYS A O 1
ATOM 1096 N N . GLU A 1 137 ? -14.233 7.603 15.677 1.00 91.69 137 GLU A N 1
ATOM 1097 C CA . GLU A 1 137 ? -14.088 8.556 14.566 1.00 91.69 137 GLU A CA 1
ATOM 1098 C C . GLU A 1 137 ? -15.012 8.185 13.397 1.00 91.69 137 GLU A C 1
ATOM 1100 O O . GLU A 1 137 ? -15.746 9.038 12.908 1.00 91.69 137 GLU A O 1
ATOM 1105 N N . LEU A 1 138 ? -15.053 6.904 13.017 1.00 90.94 138 LEU A N 1
ATOM 1106 C CA . LEU A 1 138 ? -15.923 6.397 11.955 1.00 90.94 138 LEU A CA 1
ATOM 1107 C C . LEU A 1 138 ? -17.414 6.506 12.298 1.00 90.94 138 LEU A C 1
ATOM 1109 O O . LEU A 1 138 ? -18.221 6.815 11.428 1.00 90.94 138 LEU A O 1
ATOM 1113 N N . GLU A 1 139 ? -17.803 6.263 13.549 1.00 88.50 139 GLU A N 1
ATOM 1114 C CA . GLU A 1 139 ? -19.186 6.452 14.011 1.00 88.50 139 GLU A CA 1
ATOM 1115 C C . GLU A 1 139 ? -19.615 7.922 13.919 1.00 88.50 139 GLU A C 1
ATOM 1117 O O . GLU A 1 139 ? -20.715 8.215 13.454 1.00 88.50 139 GLU A O 1
ATOM 1122 N N . VAL A 1 140 ? -18.734 8.856 14.291 1.00 87.94 140 VAL A N 1
ATOM 1123 C CA . VAL A 1 140 ? -18.990 10.297 14.144 1.00 87.94 140 VAL A CA 1
ATOM 1124 C C . VAL A 1 140 ? -19.066 10.699 12.669 1.00 87.94 140 VAL A C 1
ATOM 1126 O O . VAL A 1 140 ? -19.992 11.412 12.291 1.00 87.94 140 VAL A O 1
ATOM 1129 N N . GLU A 1 141 ? -18.134 10.234 11.832 1.00 83.94 141 GLU A N 1
ATOM 1130 C CA . GLU A 1 141 ? -18.123 10.489 10.382 1.00 83.94 141 GLU A CA 1
ATOM 1131 C C . GLU A 1 141 ? -19.412 9.975 9.711 1.00 83.94 141 GLU A C 1
ATOM 1133 O O . GLU A 1 141 ? -20.037 10.696 8.931 1.00 83.94 141 GLU A O 1
ATOM 1138 N N . ASN A 1 142 ? -19.855 8.763 10.061 1.00 79.50 142 ASN A N 1
ATOM 1139 C CA . ASN A 1 142 ? -21.086 8.169 9.536 1.00 79.50 142 ASN A CA 1
ATOM 1140 C C . ASN A 1 142 ? -22.344 8.902 10.018 1.00 79.50 142 ASN A C 1
ATOM 1142 O O . ASN A 1 142 ? -23.249 9.146 9.220 1.00 79.50 142 ASN A O 1
ATOM 1146 N N . ASN A 1 143 ? -22.403 9.293 11.294 1.00 76.25 143 ASN A N 1
ATOM 1147 C CA . ASN A 1 143 ? -23.532 10.062 11.817 1.00 76.25 143 ASN A CA 1
ATOM 1148 C C . ASN A 1 143 ? -23.607 11.462 11.191 1.00 76.25 143 ASN A C 1
ATOM 1150 O O . ASN A 1 143 ? -24.695 11.923 10.856 1.00 76.25 143 ASN A O 1
ATOM 1154 N N . PHE A 1 144 ? -22.465 12.116 10.969 1.00 68.25 144 PHE A N 1
ATOM 1155 C CA . PHE A 1 144 ? -22.402 13.419 10.305 1.00 68.25 144 PHE A CA 1
ATOM 1156 C C . PHE A 1 144 ? -22.887 13.356 8.847 1.00 68.25 144 PHE A C 1
ATOM 1158 O O . PHE A 1 144 ? -23.563 14.269 8.370 1.00 68.25 144 PHE A O 1
ATOM 1165 N N . LEU A 1 145 ? -22.596 12.261 8.138 1.00 59.91 145 LEU A N 1
ATOM 1166 C CA . LEU A 1 145 ? -23.062 12.056 6.765 1.00 59.91 145 LEU A CA 1
ATOM 1167 C C . LEU A 1 145 ? -24.595 11.913 6.671 1.00 59.91 145 LEU A C 1
ATOM 1169 O O . LEU A 1 145 ? -25.177 12.244 5.639 1.00 59.91 145 LEU A O 1
ATOM 1173 N N . LEU A 1 146 ? -25.248 11.444 7.740 1.00 59.03 146 LEU A N 1
ATOM 1174 C CA . LEU A 1 146 ? -26.702 11.259 7.815 1.00 59.03 146 LEU A CA 1
ATOM 1175 C C . LEU A 1 146 ? -27.470 12.542 8.191 1.00 59.03 146 LEU A C 1
ATOM 1177 O O . LEU A 1 146 ? -28.663 12.625 7.912 1.00 59.03 146 LEU A O 1
ATOM 1181 N N . GLU A 1 147 ? -26.811 13.546 8.779 1.00 57.47 147 GLU A N 1
ATOM 1182 C CA . GLU A 1 147 ? -27.427 14.821 9.196 1.00 57.47 147 GLU A CA 1
ATOM 1183 C C . GLU A 1 147 ? -27.302 15.960 8.165 1.00 57.47 147 GLU A C 1
ATOM 1185 O O . GLU A 1 147 ? -27.730 17.084 8.432 1.00 57.47 147 GLU A O 1
ATOM 1190 N N . SER A 1 148 ? -26.756 15.708 6.971 1.00 49.47 148 SER A N 1
ATOM 1191 C CA . SER A 1 148 ? -26.698 16.732 5.916 1.00 49.47 148 SER A C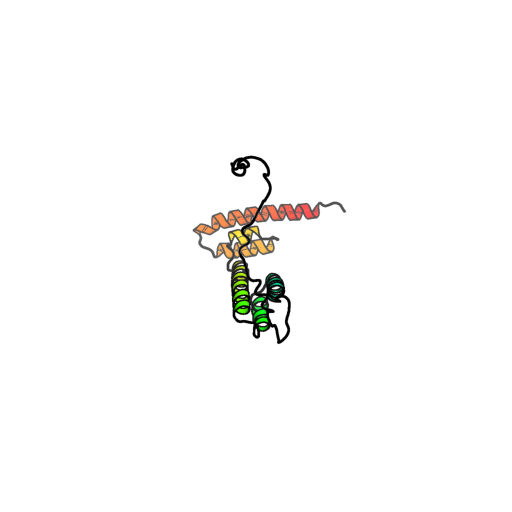A 1
ATOM 1192 C C . SER A 1 148 ? -28.107 17.040 5.371 1.00 49.47 148 SER A C 1
ATOM 1194 O O . SER A 1 148 ? -28.726 16.145 4.790 1.00 49.47 148 SER A O 1
ATOM 1196 N N . PRO A 1 149 ? -28.636 18.275 5.509 1.00 54.22 149 PRO A N 1
ATOM 1197 C CA . PRO A 1 149 ? -29.919 18.640 4.914 1.00 54.22 149 PRO A CA 1
ATOM 1198 C C . PRO A 1 149 ? -29.788 18.659 3.383 1.00 54.22 149 PRO A C 1
ATOM 1200 O O . PRO A 1 149 ? -28.838 19.249 2.863 1.00 54.22 149 PRO A O 1
ATOM 1203 N N . GLN A 1 150 ? -30.727 18.014 2.682 1.00 48.59 150 GLN A N 1
ATOM 1204 C CA . GLN A 1 150 ? -30.916 18.163 1.230 1.00 48.59 150 GLN A CA 1
ATOM 1205 C C . GLN A 1 150 ? -31.400 19.565 0.855 1.00 48.59 150 GLN A C 1
ATOM 1207 O O . GLN A 1 150 ? -32.183 20.151 1.640 1.00 48.59 150 GLN A O 1
#

Organism: Acinetobacter pittii (NCBI:txid48296)

Foldseek 3Di:
DDPDDPPDDDDDDDDDDDPDDPPPPPPPQFDDPNDRDDPCLVVLLVLLVVDLDLVSLVVSLVSCPRGDPVSSVVSVVSSVVSVVVSVCPDPVNDDLLVQLVPDQDPVSLVVSLVVLVVDDPVCSVVSVVSSVVSVVVNVVVVVVVVPDDD

Radius of gyration: 30.56 Å; chains: 1; bounding box: 88×74×60 Å

Secondary structure (DSSP, 8-state):
----S---S---------------------EETTEE-S-THHHHHHHHHH--SHHHHHHTTGGGTTS-HHHHHHHHHHHHHHHHHHHHTSTTTS-HHHHHHH--SHHHHHHHHHHHHTS-HHHHHHHHHHHHHHHHHHHHHHHHHHS---

Sequence (150 aa):
MNPKQIKKLTQLKQKKSAKKANNKEENWTRYHNDKPVESPLAGLIEKLKKTKTADAANSLIEETKDWASEDQKSFLTELNKHLVIIAGQSKENISISERVKRATDLTTLDAIEIDISEADERIQEPLMELVIKRRKELEVENNFLLESPQ

pLDDT: mean 75.1, std 20.83, range [30.97, 96.0]

=== Feature glossary ===
The features interleaved in this record are:

— What the protein is —

Sequence gives the chain of amino acids in standard one-letter code (A=alanine, C=cysteine, …, Y=tyrosine), read N→C. It is the only feature that is directly encoded by the gene; all structural features are derived from the folded form of this sequence.

Database cross-references. InterPro integrates a dozen domain/family signature databases into unified entries with residue-range hits. GO terms attach function/process/location labels with evidence codes. CATH codes position the fold in a four-level structural taxonomy. Organism is the NCBI-taxonomy species name.

— Where its atoms are —

Atomic coordinates in PDBx/mmCIF format — the same representation the Protein Data Bank distributes. Each line of the _atom_site loop places one backbone atom in Cartesian space (units: ångströms, origin: arbitrary).

The six renders are orthographic views along the three Cartesian axes in both directions. Representation (cartoon, sticks, or surface) and color scheme (sequence-rainbow or by-chain) vary across proteins so the training set covers all the common visualization conventions.

— Local backbone conformation —

Eight-state secondary structure (DSSP): H is the canonical α-helix, G the tighter 3₁₀-helix, I the wider π-helix; E/B are β-structure, T and S are turns and bends, and '-' is everything else. DSSP derives these from the pattern of main-chain N–H···O=C hydrogen bonds, not from the sequence.

P-SEA three-state annotation labels each residue as helix, strand, or coil based purely on the geometry of the Cα trace. It serves as a fallback when the full backbone (and thus DSSP) is unavailable.

The φ/ψ torsion pair specifies the backbone conformation at each residue. φ rotates about the N–Cα bond, ψ about the Cα–C bond. Steric clashes forbid most of the (φ, ψ) plane — the allowed regions (α-helix basin, β-sheet basin, left-handed helix) are the Ramachandran-allowed regions.

— Global shape and packing —

The geometric summary reports three shape descriptors. Rg (radius of gyration) measures how spread out the Cα atoms are about their centre of mass; compact globular proteins have small Rg, elongated or unfolded ones large. Cα contacts (<8 Å, |i−j|>4) count long-range residue pairs in spatial proximity — high for tightly packed folds, near zero for rods or random coil. The bounding-box extents give the protein's footprint along x, y, z in Å.

Solvent-accessible surface area (SASA) is the area in Å² traced out by the centre of a 1.4 Å probe sphere (a water molecule) rolled over the protein's van der Waals surface (Shrake–Rupley / Lee–Richards construction). Buried residues have near-zero SASA; fully exposed residues can exceed 200 Å². The total SASA scales roughly with the number of surface residues.

The contact map is a binary N×N matrix image: pixel (i, j) is dark where Cα_i and Cα_j are within 8 Å and |i−j|>4. Because the |i−j|>4 filter removes local helical contacts, off-diagonal stripes parallel to the main diagonal indicate parallel β-sheets; stripes perpendicular to it indicate antiparallel β-sheets. The Ramachandran plot scatters every residue's (φ, ψ) pair against the sterically allowed regions. The PAE heatmap renders the predicted-aligned-error matrix.

— Structural neighborhood —

3Di is Foldseek's structural alphabet. Each residue is assigned one of twenty discrete states based on how its Cα sits relative to its spatial (not sequential) neighbors. Aligning 3Di strings finds structural homologs roughly as well as full 3D superposition, but orders of magnitude faster.

Nearest PDB neighbors are the top structural matches found by Foldseek when searching this structure against the entire Protein Data Bank. Each hit reports a TM-score (0 to 1; >0.5 almost always implies the same fold) and an E-value. These are *structural* homologs — they may share no detectable sequence similarity.

— Confidence and disorder —

For AlphaFold models, the B-factor field carries pLDDT — the model's own estimate of local accuracy on a 0–100 scale. Regions with pLDDT<50 should be treated as essentially unmodeled; they often correspond to intrinsically disordered segments.

Crystallographic B-factors measure how much each atom's electron density is smeared out, in Å². They rise in mobile loops and surface residues and fall in the buried interior. In AlphaFold models this column is repurposed to hold pLDDT instead.

Predicted aligned error is AlphaFold's pairwise confidence. Unlike pLDDT (per-residue), PAE is per-residue-pair and captures whether two parts of the structure are correctly placed relative to each other. Units are ångströms of expected positional erro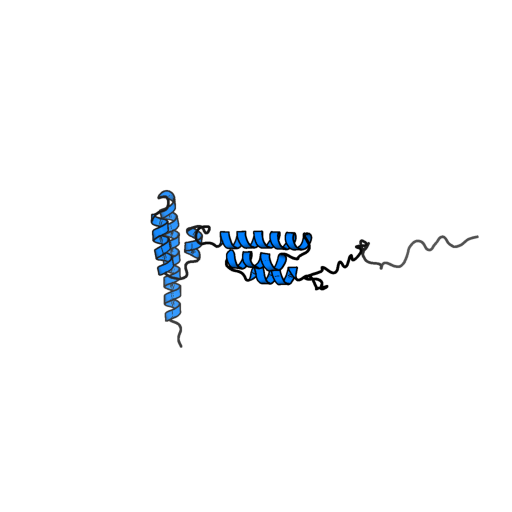r.